Protein AF-A0A4Q9GJF6-F1 (afdb_monomer)

Radius of gyration: 13.7 Å; Cα contacts (8 Å, |Δi|>4): 114; chains: 1; bounding box: 42×32×30 Å

Structure (mmCIF, N/CA/C/O backbone):
data_AF-A0A4Q9GJF6-F1
#
_entry.id   AF-A0A4Q9GJF6-F1
#
loop_
_atom_site.group_PDB
_atom_site.id
_atom_site.type_symbol
_atom_site.label_atom_id
_atom_site.label_alt_id
_atom_site.label_comp_id
_atom_site.label_asym_id
_atom_site.label_entity_id
_atom_site.label_seq_id
_atom_site.pdbx_PDB_ins_code
_atom_site.Cartn_x
_atom_site.Cartn_y
_atom_site.Cartn_z
_atom_site.occupancy
_atom_site.B_iso_or_equiv
_atom_site.auth_seq_id
_atom_site.auth_comp_id
_atom_site.auth_asym_id
_atom_site.auth_atom_id
_atom_site.pdbx_PDB_model_num
ATOM 1 N N . MET A 1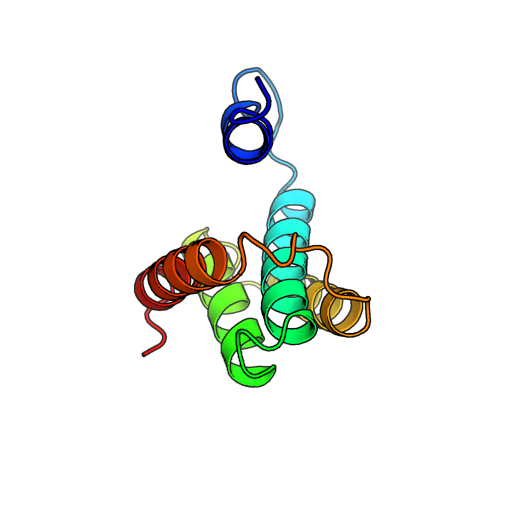 1 ? 27.432 4.027 -2.464 1.00 43.12 1 MET A N 1
ATOM 2 C CA . MET A 1 1 ? 26.893 4.457 -1.155 1.00 43.12 1 MET A CA 1
ATOM 3 C C . MET A 1 1 ? 25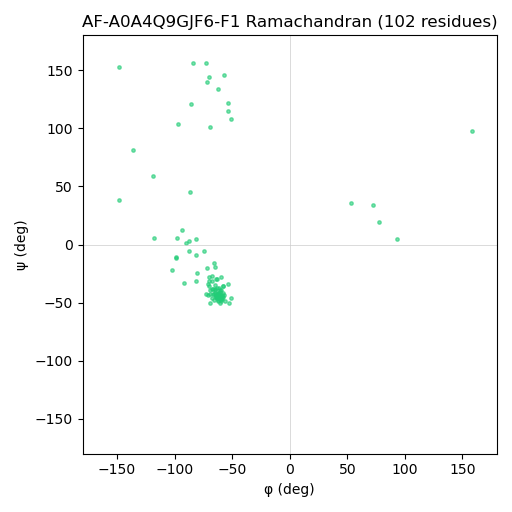.483 5.011 -1.364 1.00 43.12 1 MET A C 1
ATOM 5 O O . MET A 1 1 ? 25.336 6.212 -1.468 1.00 43.12 1 MET A O 1
ATOM 9 N N . TYR A 1 2 ? 24.462 4.155 -1.503 1.00 41.50 2 TYR A N 1
ATOM 10 C CA . TYR A 1 2 ? 23.051 4.575 -1.671 1.00 41.50 2 TYR A CA 1
ATOM 11 C C . TYR A 1 2 ? 22.084 3.547 -1.050 1.00 41.50 2 TYR A C 1
ATOM 13 O O . TYR A 1 2 ? 21.036 3.232 -1.598 1.00 41.50 2 TYR A O 1
ATOM 21 N N . ALA A 1 3 ? 22.455 2.970 0.096 1.00 40.09 3 ALA A N 1
ATOM 22 C CA . ALA A 1 3 ? 21.611 2.012 0.820 1.00 40.09 3 ALA A CA 1
ATOM 23 C C . ALA A 1 3 ? 20.679 2.683 1.852 1.00 40.09 3 ALA A C 1
ATOM 25 O O . ALA A 1 3 ? 19.935 1.999 2.542 1.00 40.09 3 ALA A O 1
ATOM 26 N N . ALA A 1 4 ? 20.704 4.015 1.963 1.00 41.75 4 ALA A N 1
ATOM 27 C CA . ALA A 1 4 ? 20.008 4.737 3.027 1.00 41.75 4 ALA A CA 1
ATOM 28 C C . ALA A 1 4 ? 18.646 5.328 2.617 1.00 41.75 4 ALA A C 1
ATOM 30 O O . ALA A 1 4 ? 17.899 5.758 3.483 1.00 41.75 4 ALA A O 1
ATOM 31 N N . ALA A 1 5 ? 18.276 5.352 1.332 1.00 46.28 5 ALA A N 1
ATOM 32 C CA . ALA A 1 5 ? 17.092 6.106 0.904 1.00 46.28 5 ALA A CA 1
ATOM 33 C C . ALA A 1 5 ? 15.754 5.478 1.347 1.00 46.28 5 ALA A C 1
ATOM 35 O O . ALA A 1 5 ? 14.829 6.207 1.688 1.00 46.28 5 ALA A O 1
ATOM 36 N N . LEU A 1 6 ? 15.654 4.144 1.410 1.00 45.81 6 LEU A N 1
ATOM 37 C CA . LEU A 1 6 ? 14.387 3.482 1.755 1.00 45.81 6 LEU A CA 1
ATOM 38 C C . LEU A 1 6 ? 14.123 3.435 3.272 1.00 45.81 6 LEU A C 1
ATOM 40 O O . LEU A 1 6 ? 12.978 3.523 3.701 1.00 45.81 6 LEU A O 1
ATOM 44 N N . LEU A 1 7 ? 15.180 3.354 4.092 1.00 45.38 7 LEU A N 1
ATOM 45 C CA . LEU A 1 7 ? 15.072 3.385 5.558 1.00 45.38 7 LEU A CA 1
ATOM 46 C C . LEU A 1 7 ? 14.920 4.815 6.109 1.00 45.38 7 LEU A C 1
ATOM 48 O O . LEU A 1 7 ? 14.330 4.998 7.171 1.00 45.38 7 LEU A O 1
ATOM 52 N N . ILE A 1 8 ? 15.388 5.839 5.383 1.00 43.88 8 ILE A N 1
ATOM 53 C CA . ILE A 1 8 ? 15.220 7.248 5.781 1.00 43.88 8 ILE A CA 1
ATOM 54 C C . ILE A 1 8 ? 13.761 7.713 5.651 1.00 43.88 8 ILE A C 1
ATOM 56 O O . ILE A 1 8 ? 13.324 8.527 6.460 1.00 43.88 8 ILE A O 1
ATOM 60 N N . LEU A 1 9 ? 12.971 7.136 4.740 1.00 45.78 9 LEU A N 1
ATOM 61 C CA . LEU A 1 9 ? 11.529 7.417 4.653 1.00 45.78 9 LEU A CA 1
ATOM 62 C C . LEU A 1 9 ? 10.733 6.927 5.878 1.00 45.78 9 LEU A C 1
ATOM 64 O O . LEU A 1 9 ? 9.612 7.374 6.084 1.00 45.78 9 LEU A O 1
ATOM 68 N N . ILE A 1 10 ? 11.313 6.050 6.706 1.00 49.75 10 ILE A N 1
ATOM 69 C CA . ILE A 1 10 ? 10.687 5.530 7.934 1.00 49.75 10 ILE A CA 1
ATOM 70 C C . ILE A 1 10 ? 11.254 6.224 9.191 1.00 49.75 10 ILE A C 1
ATOM 72 O O . ILE A 1 10 ? 10.600 6.254 10.228 1.00 49.75 10 ILE A O 1
ATOM 76 N N . ALA A 1 11 ? 12.455 6.814 9.119 1.00 39.34 11 ALA A N 1
ATOM 77 C CA . ALA A 1 11 ? 13.187 7.293 10.296 1.00 39.34 11 ALA A CA 1
ATOM 78 C C . ALA A 1 11 ? 13.069 8.803 10.595 1.00 39.34 11 ALA A C 1
ATOM 80 O O . ALA A 1 11 ? 13.469 9.224 11.678 1.00 39.34 11 ALA A O 1
ATOM 81 N N . GLN A 1 12 ? 12.530 9.635 9.694 1.00 43.34 12 GLN A N 1
ATOM 82 C CA . GLN A 1 12 ? 12.450 11.091 9.929 1.00 43.34 12 GLN A CA 1
ATOM 83 C C . GLN A 1 12 ? 11.266 11.553 10.800 1.00 43.34 12 GLN A C 1
ATOM 85 O O . GLN A 1 12 ? 11.100 12.747 11.027 1.00 43.34 12 GLN A O 1
ATOM 90 N N . SER A 1 13 ? 10.469 10.644 11.361 1.00 44.09 13 SER A N 1
ATOM 91 C CA . SER A 1 13 ? 9.336 10.991 12.236 1.00 44.09 13 SER A CA 1
ATOM 92 C C . SER A 1 13 ? 9.746 11.159 13.703 1.00 44.09 13 SER A C 1
ATOM 94 O O . SER A 1 13 ? 9.101 10.624 14.598 1.00 44.09 13 SER A O 1
ATOM 96 N N . SER A 1 14 ? 10.842 11.868 13.971 1.00 48.00 14 SER A N 1
ATOM 97 C CA . SER A 1 14 ? 11.297 12.140 15.340 1.00 48.00 14 SER A CA 1
ATOM 98 C C . SER A 1 14 ? 11.714 13.599 15.463 1.00 48.00 14 SER A C 1
ATOM 100 O O . SER A 1 14 ? 12.888 13.897 15.316 1.00 48.00 14 SER A O 1
ATOM 102 N N . GLU A 1 15 ? 10.725 14.480 15.650 1.00 39.84 15 GLU A N 1
ATOM 103 C CA . GLU A 1 15 ? 10.755 15.729 16.441 1.00 39.84 15 GLU A CA 1
ATOM 104 C C . GLU A 1 15 ? 9.639 16.680 15.956 1.00 39.84 15 GLU A C 1
ATOM 106 O O . GLU A 1 15 ? 9.770 17.398 14.971 1.00 39.84 15 GLU A O 1
ATOM 111 N N . GLY A 1 16 ? 8.499 16.684 16.661 1.00 37.16 16 GLY A N 1
ATOM 112 C CA . GLY A 1 16 ? 7.588 17.840 16.679 1.00 37.16 16 GLY A CA 1
ATOM 113 C C . GLY A 1 16 ? 6.420 17.901 15.686 1.00 37.16 16 GLY A C 1
ATOM 114 O O . GLY A 1 16 ? 5.699 18.897 15.696 1.00 37.16 16 GLY A O 1
ATOM 115 N N . ALA A 1 17 ? 6.155 16.878 14.874 1.00 38.41 17 ALA A N 1
ATOM 116 C CA . ALA A 1 17 ? 4.947 16.858 14.051 1.00 38.41 17 ALA A CA 1
ATOM 117 C C . ALA A 1 17 ? 3.775 16.277 14.855 1.00 38.41 17 ALA A C 1
ATOM 119 O O . ALA A 1 17 ? 3.813 15.118 15.265 1.00 38.41 17 ALA A O 1
ATOM 120 N N . ARG A 1 18 ? 2.686 17.039 15.030 1.00 44.72 18 ARG A N 1
ATOM 121 C CA . ARG A 1 18 ? 1.363 16.399 15.048 1.00 44.72 18 ARG A CA 1
ATOM 122 C C . ARG A 1 18 ? 1.336 15.553 13.780 1.00 44.72 18 ARG A C 1
ATOM 124 O O . ARG A 1 18 ? 1.389 16.132 12.699 1.00 44.72 18 ARG A O 1
ATOM 131 N N . HIS A 1 19 ? 1.412 14.231 13.909 1.00 52.62 19 HIS A N 1
ATOM 132 C CA . HIS A 1 19 ? 1.316 13.345 12.759 1.00 52.62 19 HIS A CA 1
ATOM 133 C C . HIS A 1 19 ? 0.022 13.717 12.040 1.00 52.62 19 HIS A C 1
ATOM 135 O O . HIS A 1 19 ? -1.052 13.639 12.631 1.00 52.62 19 HIS A O 1
ATOM 141 N N . ASP A 1 20 ? 0.144 14.229 10.818 1.00 75.56 20 ASP A N 1
ATOM 142 C CA . ASP A 1 20 ? -1.013 14.457 9.974 1.00 75.56 20 ASP A CA 1
ATOM 143 C C . ASP A 1 20 ? -1.530 13.075 9.585 1.00 75.56 20 ASP A C 1
ATOM 145 O O . ASP A 1 20 ? -0.929 12.371 8.770 1.00 75.56 20 ASP A O 1
ATOM 149 N N . ASP A 1 21 ? -2.593 12.650 10.259 1.00 82.31 21 ASP A N 1
ATOM 150 C CA . ASP A 1 21 ? -3.211 11.344 10.063 1.00 82.31 21 ASP A CA 1
ATOM 151 C C . ASP A 1 21 ? -3.562 11.115 8.591 1.00 82.31 21 ASP A C 1
ATOM 153 O O . ASP A 1 21 ? -3.392 10.008 8.079 1.00 82.31 21 ASP A O 1
ATOM 157 N N . ALA A 1 22 ? -3.942 12.179 7.877 1.00 87.56 22 ALA A N 1
ATOM 158 C CA . ALA A 1 22 ? -4.224 12.113 6.453 1.00 87.56 22 ALA A CA 1
ATOM 159 C C . ALA A 1 22 ? -2.974 11.768 5.633 1.00 87.56 22 ALA A C 1
ATOM 161 O O . ALA A 1 22 ? -3.063 10.970 4.702 1.00 87.56 22 ALA A O 1
ATOM 162 N N . ALA A 1 23 ? -1.801 12.301 5.990 1.00 90.38 23 ALA A N 1
ATOM 163 C CA . ALA A 1 23 ? -0.553 11.992 5.294 1.00 90.38 23 ALA A CA 1
ATOM 164 C C . ALA A 1 23 ? -0.167 10.513 5.456 1.00 90.38 23 ALA A C 1
ATOM 166 O O . ALA A 1 23 ? 0.278 9.875 4.500 1.00 90.38 23 ALA A O 1
ATOM 167 N N . VAL A 1 24 ? -0.386 9.940 6.644 1.00 91.31 24 VAL A N 1
ATOM 168 C CA . VAL A 1 24 ? -0.103 8.518 6.888 1.00 91.31 24 VAL A CA 1
ATOM 169 C C . VAL A 1 24 ? -1.074 7.619 6.121 1.00 91.31 24 VAL A C 1
ATOM 171 O O . VAL A 1 24 ? -0.648 6.650 5.491 1.00 91.31 24 VAL A O 1
ATOM 174 N N . LEU A 1 25 ? -2.364 7.961 6.109 1.00 94.62 25 LEU A N 1
ATOM 175 C CA . LEU A 1 25 ? -3.383 7.239 5.341 1.00 94.62 25 LEU A CA 1
ATOM 176 C C . LEU A 1 25 ? -3.114 7.301 3.831 1.00 94.62 25 LEU A C 1
ATOM 178 O O . LEU A 1 25 ? -3.177 6.281 3.144 1.00 94.62 25 LEU A O 1
ATOM 182 N N . GLN A 1 26 ? -2.726 8.468 3.317 1.00 94.94 26 GLN A N 1
ATOM 183 C CA . GLN A 1 26 ? -2.314 8.626 1.922 1.00 94.94 26 GLN A CA 1
ATOM 184 C C . GLN A 1 26 ? -1.078 7.784 1.600 1.00 94.94 26 GLN A C 1
ATOM 186 O O . GLN A 1 26 ? -1.031 7.139 0.555 1.00 94.94 26 GLN A O 1
ATOM 191 N N . GLN A 1 27 ? -0.091 7.733 2.496 1.00 94.62 27 GLN A N 1
ATOM 192 C CA . GLN A 1 27 ? 1.090 6.896 2.299 1.00 94.62 27 GLN A CA 1
ATOM 193 C C . GLN A 1 27 ? 0.734 5.402 2.281 1.00 94.62 27 GLN A C 1
ATOM 195 O O . GLN A 1 27 ? 1.241 4.673 1.428 1.00 94.62 27 GLN A O 1
ATOM 200 N N . LEU A 1 28 ? -0.157 4.944 3.168 1.00 95.38 28 LEU A N 1
ATOM 201 C CA . LEU A 1 28 ? -0.660 3.565 3.158 1.00 95.38 28 LEU A CA 1
ATOM 202 C C . LEU A 1 28 ? -1.367 3.237 1.841 1.00 95.38 28 LEU A C 1
ATOM 204 O O . LEU A 1 28 ? -1.050 2.224 1.215 1.00 95.38 28 LEU A O 1
ATOM 208 N N . GLY A 1 29 ? -2.272 4.113 1.397 1.00 96.62 29 GLY A N 1
ATOM 209 C CA . GLY A 1 29 ? -2.950 3.970 0.112 1.00 96.62 29 GLY A CA 1
ATOM 210 C C . GLY A 1 29 ? -1.957 3.933 -1.047 1.00 96.62 29 GLY A C 1
ATOM 211 O O . GLY A 1 29 ? -1.999 3.024 -1.870 1.00 96.62 29 GLY A O 1
ATOM 212 N N . PHE A 1 30 ? -0.991 4.851 -1.073 1.00 97.19 30 PHE A N 1
ATOM 213 C CA . PHE A 1 30 ? 0.029 4.905 -2.117 1.00 97.19 30 PHE A CA 1
ATOM 214 C C . PHE A 1 30 ? 0.852 3.614 -2.190 1.00 97.19 30 PHE A C 1
ATOM 216 O O . PHE A 1 30 ? 1.030 3.065 -3.275 1.00 97.19 30 PHE A O 1
ATOM 223 N N . ILE A 1 31 ? 1.315 3.095 -1.049 1.00 96.19 31 ILE A N 1
ATOM 224 C CA . ILE A 1 31 ? 2.075 1.839 -0.986 1.00 96.19 31 ILE A CA 1
ATOM 225 C C . ILE A 1 31 ? 1.238 0.666 -1.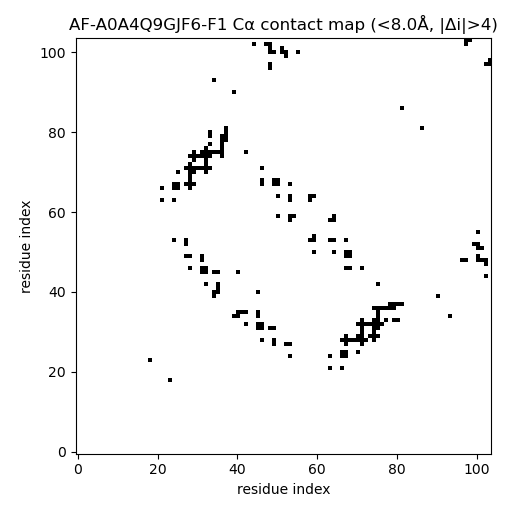513 1.00 96.19 31 ILE A C 1
ATOM 227 O O . ILE A 1 31 ? 1.746 -0.148 -2.284 1.00 96.19 31 ILE A O 1
ATOM 231 N N . ALA A 1 32 ? -0.039 0.589 -1.134 1.00 97.38 32 ALA A N 1
ATOM 232 C CA . ALA A 1 32 ? -0.941 -0.451 -1.618 1.00 97.38 32 ALA A CA 1
ATOM 233 C C . ALA A 1 32 ? -1.176 -0.353 -3.130 1.00 97.38 32 ALA A C 1
ATOM 235 O O . ALA A 1 32 ? -1.058 -1.353 -3.832 1.00 97.38 32 ALA A O 1
ATOM 236 N N . GLY A 1 33 ? -1.418 0.850 -3.653 1.00 97.69 33 GLY A N 1
ATOM 237 C CA . GLY A 1 33 ? -1.557 1.056 -5.092 1.00 97.69 33 GLY A CA 1
ATOM 238 C C . GLY A 1 33 ? -0.279 0.735 -5.866 1.00 97.69 33 GLY A C 1
ATOM 239 O O . GLY A 1 33 ? -0.340 0.122 -6.924 1.00 97.69 33 GLY A O 1
ATOM 240 N N . GLN A 1 34 ? 0.897 1.055 -5.323 1.00 97.81 34 GLN A N 1
ATOM 241 C CA . GLN A 1 34 ? 2.173 0.700 -5.951 1.00 97.81 34 GLN A CA 1
ATOM 242 C C . GLN A 1 34 ? 2.437 -0.810 -5.960 1.00 97.81 34 GLN A C 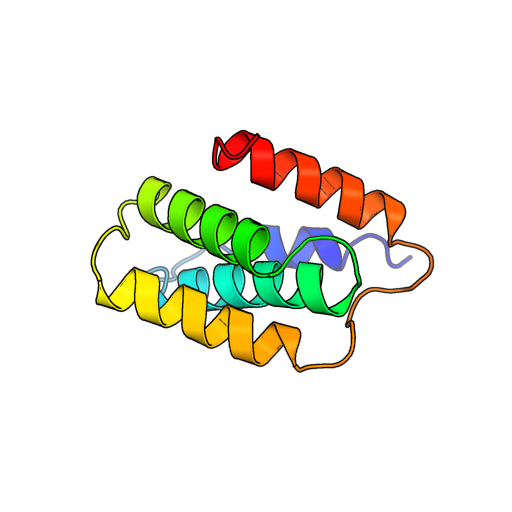1
ATOM 244 O O . GLN A 1 34 ? 3.035 -1.307 -6.911 1.00 97.81 34 GLN A O 1
ATOM 249 N N . ALA A 1 35 ? 1.961 -1.562 -4.963 1.00 97.00 35 ALA A N 1
ATOM 250 C CA . ALA A 1 35 ? 2.020 -3.023 -5.014 1.00 97.00 35 ALA A CA 1
ATOM 251 C C . ALA A 1 35 ? 1.218 -3.576 -6.205 1.00 97.00 35 ALA A C 1
ATOM 253 O O . ALA A 1 35 ? 1.676 -4.497 -6.876 1.00 97.00 35 ALA A O 1
ATOM 254 N N . VAL A 1 36 ? 0.073 -2.968 -6.519 1.00 98.00 36 VAL A N 1
ATOM 255 C CA . VAL A 1 36 ? -0.719 -3.315 -7.708 1.00 98.00 36 VAL A CA 1
ATOM 256 C C . VAL A 1 36 ? 0.005 -2.900 -8.987 1.00 98.00 36 VAL A C 1
ATOM 258 O O . VAL A 1 36 ? 0.202 -3.725 -9.870 1.00 98.00 36 VAL A O 1
ATOM 261 N N . ALA A 1 37 ? 0.462 -1.647 -9.074 1.00 96.94 37 ALA A N 1
ATOM 262 C CA . ALA A 1 37 ? 1.142 -1.119 -10.262 1.00 96.94 37 ALA A CA 1
ATOM 263 C C . ALA A 1 37 ? 2.419 -1.894 -10.634 1.00 96.94 37 ALA A C 1
ATOM 265 O O . ALA A 1 37 ? 2.825 -1.904 -11.794 1.00 96.94 37 ALA A O 1
ATOM 266 N N . CYS A 1 38 ? 3.073 -2.507 -9.646 1.00 95.81 38 CYS A N 1
ATOM 267 C CA . CYS A 1 38 ? 4.278 -3.314 -9.817 1.00 95.81 38 CYS A CA 1
ATOM 268 C C . CYS A 1 38 ? 4.005 -4.821 -9.988 1.00 95.81 38 CYS A C 1
ATOM 270 O O . CYS A 1 38 ? 4.946 -5.608 -9.870 1.00 95.81 38 CYS A O 1
ATOM 272 N N . ASP A 1 39 ? 2.752 -5.233 -10.215 1.00 96.62 39 ASP A N 1
ATOM 273 C CA . ASP A 1 39 ? 2.331 -6.639 -10.329 1.00 96.62 39 ASP A CA 1
ATOM 274 C C . ASP A 1 39 ? 2.762 -7.503 -9.121 1.00 96.62 39 ASP A C 1
ATOM 276 O O . ASP A 1 39 ? 3.151 -8.669 -9.250 1.00 96.62 39 ASP A O 1
ATOM 280 N N . ILE A 1 40 ? 2.752 -6.919 -7.918 1.00 96.25 40 ILE A N 1
ATOM 281 C CA . ILE A 1 40 ? 3.085 -7.605 -6.659 1.00 96.25 40 ILE A CA 1
ATOM 282 C C . ILE A 1 40 ? 1.833 -8.182 -5.995 1.00 96.25 40 ILE A C 1
ATOM 284 O O . ILE A 1 40 ? 1.928 -9.217 -5.335 1.00 96.25 40 ILE A O 1
ATOM 288 N N . GLU A 1 41 ? 0.682 -7.523 -6.137 1.00 96.44 41 GLU A N 1
ATOM 289 C CA . GLU A 1 41 ? -0.558 -7.901 -5.459 1.00 96.44 41 GLU A CA 1
ATOM 290 C C . GLU A 1 41 ? -1.803 -7.565 -6.286 1.00 96.44 41 GLU A C 1
ATOM 292 O O . GLU A 1 41 ? -1.809 -6.615 -7.068 1.00 96.44 41 GLU A O 1
ATOM 297 N N . GLU A 1 42 ? -2.881 -8.316 -6.064 1.00 96.12 42 GLU A N 1
ATOM 298 C CA . GLU A 1 42 ? -4.188 -8.016 -6.646 1.00 96.12 42 GLU A CA 1
ATOM 299 C C . GLU A 1 42 ? -4.826 -6.755 -6.018 1.00 96.12 42 GLU A C 1
ATOM 301 O O . GLU A 1 42 ? -4.718 -6.550 -4.802 1.00 96.12 42 GLU A O 1
ATOM 306 N N . PRO A 1 43 ? -5.555 -5.930 -6.799 1.00 94.69 43 PRO A N 1
ATOM 307 C CA . PRO A 1 43 ? -6.163 -4.687 -6.312 1.00 94.69 43 PRO A CA 1
ATOM 308 C C . PRO A 1 43 ? -6.996 -4.848 -5.036 1.00 94.69 43 PRO A C 1
ATOM 310 O O . PRO A 1 43 ? -6.828 -4.090 -4.078 1.00 94.69 43 PRO A O 1
ATOM 313 N N . ASP A 1 44 ? -7.846 -5.875 -4.994 1.00 94.88 44 ASP A N 1
ATOM 314 C CA . ASP A 1 44 ? -8.751 -6.117 -3.869 1.00 94.88 44 ASP A CA 1
ATOM 315 C C . ASP A 1 44 ? -7.988 -6.492 -2.591 1.00 94.88 44 ASP A C 1
ATOM 317 O O . ASP A 1 44 ? -8.338 -6.057 -1.490 1.00 94.88 44 ASP A O 1
ATOM 321 N N . ILE A 1 45 ? -6.916 -7.280 -2.717 1.00 96.44 45 ILE A N 1
ATOM 322 C CA . ILE A 1 45 ? -6.083 -7.673 -1.577 1.00 96.44 45 ILE A CA 1
ATOM 323 C C . ILE A 1 45 ? -5.279 -6.468 -1.084 1.00 96.44 45 ILE A C 1
ATOM 325 O O . ILE A 1 45 ? -5.236 -6.224 0.124 1.00 96.44 45 ILE A O 1
ATOM 329 N N . ALA A 1 46 ? -4.700 -5.679 -1.989 1.00 96.50 46 ALA A N 1
ATOM 330 C CA . ALA A 1 46 ? -3.960 -4.472 -1.637 1.00 96.50 46 ALA A CA 1
ATOM 331 C C . ALA A 1 46 ? -4.829 -3.459 -0.874 1.00 96.50 46 ALA A C 1
ATOM 333 O O . ALA A 1 46 ? -4.414 -2.967 0.180 1.00 96.50 46 ALA A O 1
ATOM 334 N N . ALA A 1 47 ? -6.060 -3.218 -1.337 1.00 95.62 47 ALA A N 1
ATOM 335 C CA . ALA A 1 47 ? -7.019 -2.354 -0.651 1.00 95.62 47 ALA A CA 1
ATOM 336 C C . ALA A 1 47 ? -7.370 -2.884 0.751 1.00 95.62 47 ALA A C 1
ATOM 338 O O . ALA A 1 47 ? -7.316 -2.135 1.729 1.00 95.62 47 ALA A O 1
ATOM 339 N N . ARG A 1 48 ? -7.649 -4.190 0.883 1.00 96.50 48 ARG A N 1
ATOM 340 C CA . ARG A 1 48 ? -7.936 -4.829 2.183 1.00 96.50 48 ARG A CA 1
ATOM 341 C C . ARG A 1 48 ? -6.772 -4.714 3.162 1.00 96.50 48 ARG A C 1
ATOM 343 O O . ARG A 1 48 ? -7.000 -4.471 4.344 1.00 96.50 48 ARG A O 1
ATOM 350 N N . VAL A 1 49 ? -5.537 -4.885 2.690 1.00 97.06 49 VAL A N 1
ATOM 351 C CA . VAL A 1 49 ? -4.329 -4.714 3.512 1.00 97.06 49 VAL A CA 1
ATOM 352 C C . VAL A 1 49 ? -4.223 -3.275 4.005 1.00 97.06 49 VAL A C 1
ATOM 354 O O . VAL A 1 49 ? -4.01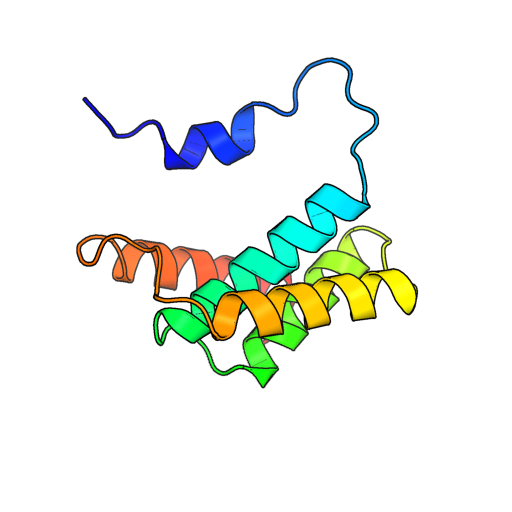2 -3.064 5.197 1.00 97.06 49 VAL A O 1
ATOM 357 N N . ALA A 1 50 ? -4.402 -2.293 3.120 1.00 95.88 50 ALA A N 1
ATOM 358 C CA . ALA A 1 50 ? -4.298 -0.879 3.468 1.00 95.88 50 ALA A CA 1
ATOM 359 C C . ALA A 1 50 ? -5.359 -0.455 4.499 1.00 95.88 50 ALA A C 1
ATOM 361 O O . ALA A 1 50 ? -5.013 0.162 5.506 1.00 95.88 50 ALA A O 1
ATOM 362 N N . ILE A 1 51 ? -6.618 -0.865 4.296 1.00 96.38 51 ILE A N 1
ATOM 363 C CA . ILE A 1 51 ? -7.723 -0.626 5.239 1.00 96.38 51 ILE A CA 1
ATOM 364 C C . ILE A 1 51 ? -7.428 -1.278 6.590 1.00 96.38 51 ILE A C 1
ATOM 366 O O . ILE A 1 51 ? -7.490 -0.619 7.620 1.00 96.38 51 ILE A O 1
ATOM 370 N N . ALA A 1 52 ? -7.045 -2.556 6.608 1.00 96.44 52 ALA A N 1
ATOM 371 C CA . ALA A 1 52 ? -6.780 -3.257 7.861 1.00 96.44 52 ALA A CA 1
ATOM 372 C C . ALA A 1 52 ? -5.592 -2.659 8.638 1.00 96.44 52 ALA A C 1
ATOM 374 O O . ALA A 1 52 ? -5.558 -2.731 9.867 1.00 96.44 52 ALA A O 1
ATOM 375 N N . LEU A 1 53 ? -4.609 -2.069 7.950 1.00 94.44 53 LEU A N 1
ATOM 376 C CA . LEU A 1 53 ? -3.531 -1.324 8.601 1.00 94.44 53 LEU A CA 1
ATOM 377 C C . LEU A 1 53 ? -4.019 0.023 9.151 1.00 94.44 53 LEU A C 1
ATOM 379 O O . LEU A 1 53 ? -3.669 0.343 10.285 1.00 94.44 53 LEU A O 1
ATOM 383 N N . ALA A 1 54 ? -4.846 0.765 8.409 1.00 94.38 54 ALA A N 1
ATOM 384 C CA . ALA A 1 54 ? -5.469 2.003 8.887 1.00 94.38 54 ALA A CA 1
ATOM 385 C C . ALA A 1 54 ? -6.349 1.759 10.129 1.00 94.38 54 ALA A C 1
ATOM 387 O O . ALA A 1 54 ? -6.178 2.422 11.154 1.00 94.38 54 ALA A O 1
ATOM 388 N N . ASP A 1 55 ? -7.190 0.724 10.100 1.00 94.56 55 ASP A N 1
ATOM 389 C CA . ASP A 1 55 ? -8.026 0.314 11.232 1.00 94.56 55 ASP A CA 1
ATOM 390 C C . ASP A 1 55 ? -7.167 0.009 12.477 1.00 94.56 55 ASP A C 1
ATOM 392 O O . ASP A 1 55 ? -7.462 0.465 13.582 1.00 94.56 55 ASP A O 1
ATOM 396 N N . LYS A 1 56 ? -6.035 -0.694 12.313 1.00 92.88 56 LYS A N 1
ATOM 397 C CA . LYS A 1 56 ? -5.093 -0.988 13.417 1.00 92.88 56 LYS A CA 1
ATOM 398 C C . LYS A 1 56 ? -4.414 0.249 14.000 1.00 92.88 56 LYS A C 1
ATOM 400 O O . LYS A 1 56 ? -3.907 0.185 15.119 1.00 92.88 56 LYS A O 1
ATOM 405 N N . MET A 1 57 ? -4.400 1.355 13.266 1.00 90.19 57 MET A N 1
ATOM 406 C CA . MET A 1 57 ? -3.918 2.653 13.735 1.00 90.19 57 MET A CA 1
ATOM 407 C C . MET A 1 57 ? -5.015 3.471 14.438 1.00 90.19 57 MET A C 1
ATOM 409 O O . MET A 1 57 ? -4.760 4.602 14.853 1.00 90.19 57 MET A O 1
ATOM 413 N N . GLY A 1 58 ? -6.222 2.913 14.591 1.00 91.38 58 GLY A N 1
ATOM 414 C CA . GLY A 1 58 ? -7.383 3.620 15.129 1.00 91.38 58 GLY A CA 1
ATOM 415 C C . GLY A 1 58 ? -7.941 4.649 14.145 1.00 91.38 58 GLY A C 1
ATOM 416 O O . GLY A 1 58 ? -8.338 5.736 14.561 1.00 91.38 58 GLY A O 1
ATOM 417 N N . ARG A 1 59 ? -7.866 4.355 12.842 1.00 91.25 59 ARG A N 1
ATOM 418 C CA . ARG A 1 59 ? -8.420 5.155 11.736 1.00 91.25 59 ARG A CA 1
ATOM 419 C C . ARG A 1 59 ? -9.448 4.309 10.984 1.00 91.25 59 ARG A C 1
ATOM 421 O O . ARG A 1 59 ? -9.265 3.991 9.814 1.00 91.25 59 ARG A O 1
ATOM 428 N N . ASP A 1 60 ? -10.466 3.866 11.715 1.00 92.69 60 ASP A N 1
ATOM 429 C CA . ASP A 1 60 ? -11.495 2.919 11.271 1.00 92.69 60 ASP A CA 1
ATOM 430 C C . ASP A 1 60 ? -12.801 3.592 10.819 1.00 92.69 60 ASP A C 1
ATOM 432 O O . ASP A 1 60 ? -13.778 2.909 10.493 1.00 92.69 60 ASP A O 1
ATOM 436 N N . ASP A 1 61 ? -12.821 4.925 10.776 1.00 94.75 61 ASP A N 1
ATOM 437 C CA . ASP A 1 61 ? -13.925 5.695 10.225 1.00 94.75 61 ASP A CA 1
ATOM 438 C C . ASP A 1 61 ? -13.975 5.612 8.690 1.00 94.75 61 ASP A C 1
ATOM 440 O O . ASP A 1 61 ? -12.978 5.358 8.009 1.00 94.75 61 ASP A O 1
ATOM 444 N N . GLU A 1 62 ? -15.167 5.843 8.140 1.00 96.06 62 GLU A N 1
ATOM 445 C CA . GLU A 1 62 ? -15.414 5.714 6.703 1.00 96.06 62 GLU A CA 1
ATOM 446 C C . GLU A 1 62 ? -14.550 6.671 5.871 1.00 96.06 62 GLU A C 1
ATOM 448 O O . GLU A 1 62 ? -14.008 6.265 4.847 1.00 96.06 62 GLU A O 1
ATOM 453 N N . ALA A 1 63 ? -14.335 7.906 6.337 1.00 94.44 63 ALA A N 1
ATOM 454 C CA . ALA A 1 63 ? -13.552 8.892 5.595 1.00 94.44 63 ALA A CA 1
ATOM 455 C C . ALA A 1 63 ? -12.071 8.488 5.510 1.00 94.44 63 ALA A C 1
ATOM 457 O O . ALA A 1 63 ? -11.438 8.644 4.463 1.00 94.44 63 ALA A O 1
ATOM 458 N N . SER A 1 64 ? -11.520 7.918 6.585 1.00 94.00 64 SER A N 1
ATOM 459 C CA . SER A 1 64 ? -10.169 7.351 6.584 1.00 94.00 64 SER A CA 1
ATOM 460 C C . SER A 1 64 ? -10.034 6.200 5.584 1.00 94.00 64 SER A C 1
ATOM 462 O O . SER A 1 64 ? -9.051 6.134 4.840 1.00 94.00 64 SER A O 1
ATOM 464 N N . ARG A 1 65 ? -11.028 5.307 5.519 1.00 95.44 65 ARG A N 1
ATOM 465 C CA . ARG A 1 65 ? -11.038 4.175 4.579 1.00 95.44 65 ARG A CA 1
ATOM 466 C C . ARG A 1 65 ? -11.173 4.630 3.133 1.00 95.44 65 ARG A C 1
ATOM 468 O O . ARG A 1 65 ? -10.394 4.177 2.293 1.00 95.44 65 ARG A O 1
ATOM 475 N N . GLU A 1 66 ? -12.095 5.549 2.854 1.00 96.44 66 GLU A N 1
ATOM 476 C CA . GLU A 1 66 ? -12.256 6.169 1.536 1.00 96.44 66 GLU A CA 1
ATOM 477 C C . GLU A 1 66 ? -10.945 6.818 1.080 1.00 96.44 66 GLU A C 1
ATOM 479 O O . GLU A 1 66 ? -10.462 6.522 -0.013 1.00 96.44 66 GLU A O 1
ATOM 484 N N . LEU A 1 67 ? -10.297 7.611 1.942 1.00 96.06 67 LEU A N 1
ATOM 485 C CA . LEU A 1 67 ? -9.027 8.265 1.620 1.00 96.06 67 LEU A CA 1
ATOM 486 C C . LEU A 1 67 ? -7.933 7.261 1.229 1.00 96.06 67 LEU A C 1
ATOM 488 O O . LEU A 1 67 ? -7.215 7.470 0.242 1.00 96.06 67 LEU A O 1
ATOM 492 N N . VAL A 1 68 ? -7.792 6.173 1.990 1.00 96.44 68 VAL A N 1
ATOM 493 C CA . VAL A 1 68 ? -6.812 5.113 1.707 1.00 96.44 68 VAL A CA 1
ATOM 494 C C . VAL A 1 68 ? -7.113 4.446 0.365 1.00 96.44 68 VAL A C 1
ATOM 496 O O . VAL A 1 68 ? -6.208 4.306 -0.462 1.00 96.44 68 VAL A O 1
ATOM 499 N N . VAL A 1 69 ? -8.370 4.064 0.129 1.00 96.31 69 VAL A N 1
ATOM 500 C CA . VAL A 1 69 ? -8.792 3.368 -1.096 1.00 96.31 69 VAL A CA 1
ATOM 501 C C . VAL A 1 69 ? -8.635 4.263 -2.320 1.00 96.31 69 VAL A C 1
ATOM 503 O O . VAL A 1 69 ? -8.034 3.844 -3.307 1.00 96.31 69 VAL A O 1
ATOM 506 N N . GLU A 1 70 ? -9.097 5.510 -2.265 1.00 97.00 70 GLU A N 1
ATOM 507 C CA . GLU A 1 70 ? -8.941 6.457 -3.371 1.00 97.00 70 GLU A CA 1
ATOM 508 C C . GLU A 1 70 ? -7.473 6.713 -3.709 1.00 97.00 70 GLU A C 1
ATOM 510 O O . GLU A 1 70 ? -7.111 6.850 -4.882 1.00 97.00 70 GLU A O 1
ATOM 515 N N . THR A 1 71 ? -6.619 6.807 -2.689 1.00 97.69 71 THR A N 1
ATOM 516 C CA . THR A 1 71 ? -5.183 6.999 -2.902 1.00 97.69 71 THR A CA 1
ATOM 517 C C . THR A 1 71 ? -4.555 5.747 -3.513 1.00 97.69 71 THR A C 1
ATOM 519 O O . THR A 1 71 ? -3.739 5.866 -4.428 1.00 97.69 71 THR A O 1
ATOM 522 N N . ALA A 1 72 ? -4.977 4.552 -3.086 1.00 97.31 72 ALA A N 1
ATOM 523 C CA . ALA A 1 72 ? -4.533 3.289 -3.671 1.00 97.31 72 ALA A CA 1
ATOM 524 C C . ALA A 1 72 ? -4.948 3.146 -5.137 1.00 97.31 72 ALA A C 1
ATOM 526 O O . ALA A 1 72 ? -4.109 2.812 -5.969 1.00 97.31 72 ALA A O 1
ATOM 527 N N . LEU A 1 73 ? -6.194 3.476 -5.483 1.00 96.31 73 LEU A N 1
ATOM 528 C CA . LEU A 1 73 ? -6.674 3.450 -6.869 1.00 96.31 73 LEU A CA 1
ATOM 529 C C . LEU A 1 73 ? -5.884 4.414 -7.759 1.00 96.31 73 LEU A C 1
ATOM 531 O O . LEU A 1 73 ? -5.462 4.045 -8.856 1.00 96.31 73 LEU A O 1
ATOM 535 N N . ARG A 1 74 ? -5.627 5.634 -7.270 1.00 97.12 74 ARG A N 1
ATOM 536 C CA . ARG A 1 74 ? -4.794 6.614 -7.982 1.00 97.12 74 ARG A CA 1
ATOM 537 C C . ARG A 1 74 ? -3.373 6.096 -8.198 1.00 97.12 74 ARG A C 1
ATOM 539 O O . ARG A 1 74 ? -2.865 6.186 -9.310 1.00 97.12 74 ARG A O 1
ATOM 546 N N . ALA A 1 75 ? -2.750 5.535 -7.164 1.00 96.25 75 ALA A N 1
ATOM 547 C CA . ALA A 1 75 ? -1.386 5.020 -7.243 1.00 96.25 75 ALA A CA 1
ATOM 548 C C . ALA A 1 75 ? -1.265 3.743 -8.094 1.00 96.25 75 ALA A C 1
ATOM 550 O O . ALA A 1 75 ? -0.239 3.569 -8.744 1.00 96.25 75 ALA A O 1
ATOM 551 N N . ALA A 1 76 ? -2.294 2.892 -8.138 1.00 96.44 76 ALA A N 1
ATOM 552 C CA . ALA A 1 76 ? -2.339 1.698 -8.988 1.00 96.44 76 ALA A CA 1
ATOM 553 C C . ALA A 1 76 ? -2.401 2.030 -10.487 1.00 96.44 76 ALA A C 1
ATOM 555 O O . ALA A 1 76 ? -1.930 1.254 -11.312 1.00 96.44 76 ALA A O 1
ATOM 556 N N . ALA A 1 77 ? -2.955 3.193 -10.844 1.00 96.69 77 ALA A N 1
ATOM 557 C CA . ALA A 1 77 ? -2.986 3.684 -12.221 1.00 96.69 77 ALA A CA 1
ATOM 558 C C . ALA A 1 77 ? -1.670 4.355 -12.666 1.00 96.69 77 ALA A C 1
ATOM 560 O O . ALA A 1 77 ? -1.516 4.698 -13.840 1.00 96.69 77 ALA A O 1
ATOM 561 N N . MET A 1 78 ? -0.731 4.587 -11.745 1.00 94.88 78 MET A N 1
ATOM 562 C CA . MET A 1 78 ? 0.586 5.140 -12.063 1.00 94.88 78 MET A CA 1
ATOM 563 C C . MET A 1 78 ? 1.543 4.028 -12.514 1.00 94.88 78 MET A C 1
ATOM 565 O O . MET A 1 78 ? 1.369 2.876 -12.123 1.00 94.88 78 MET A O 1
ATOM 569 N N . PRO A 1 79 ? 2.603 4.346 -13.281 1.00 95.88 79 PRO A N 1
ATOM 570 C CA . PRO A 1 79 ? 3.682 3.396 -13.518 1.00 95.88 79 PRO A CA 1
ATOM 571 C C . PRO A 1 79 ? 4.304 2.923 -12.200 1.00 95.88 79 PRO A C 1
ATOM 573 O O . PRO A 1 79 ? 4.434 3.706 -11.255 1.00 95.88 79 PRO A O 1
ATOM 576 N N . CYS A 1 80 ? 4.735 1.662 -12.166 1.00 94.31 80 CYS A N 1
ATOM 577 C CA . CYS A 1 80 ? 5.498 1.119 -11.049 1.00 94.31 80 CYS A CA 1
ATOM 578 C C . CYS A 1 80 ? 6.724 1.999 -10.745 1.00 94.31 80 CYS A C 1
ATOM 580 O O . CYS A 1 80 ? 7.584 2.203 -11.604 1.00 94.31 80 CYS A O 1
ATOM 582 N N . ALA A 1 81 ? 6.813 2.506 -9.513 1.00 91.94 81 ALA A N 1
ATOM 583 C CA . ALA A 1 81 ? 7.926 3.336 -9.050 1.00 91.94 81 ALA A CA 1
ATOM 584 C C . ALA A 1 81 ? 9.099 2.516 -8.480 1.00 91.94 81 ALA A C 1
ATOM 586 O O . ALA A 1 81 ? 10.133 3.083 -8.119 1.00 91.94 81 ALA A O 1
ATOM 587 N N . ALA A 1 82 ? 8.947 1.194 -8.358 1.00 89.75 82 ALA A N 1
ATOM 588 C CA . ALA A 1 82 ? 9.982 0.329 -7.814 1.00 89.75 82 ALA A CA 1
ATOM 589 C C . ALA A 1 82 ? 11.164 0.161 -8.788 1.00 89.75 82 ALA A C 1
ATOM 591 O O . ALA A 1 82 ? 10.954 -0.051 -9.985 1.00 89.75 82 ALA A O 1
ATOM 592 N N . PRO A 1 83 ? 12.414 0.161 -8.290 1.00 88.56 83 PRO A N 1
ATOM 593 C CA . PRO A 1 83 ? 13.557 -0.278 -9.078 1.00 88.56 83 PRO A CA 1
ATOM 594 C C . PRO A 1 83 ? 13.389 -1.758 -9.464 1.00 88.56 83 PRO A C 1
ATOM 596 O O . PRO A 1 83 ? 13.080 -2.575 -8.587 1.00 88.56 83 PRO A O 1
ATOM 599 N N . PRO A 1 84 ? 13.618 -2.141 -10.733 1.00 86.12 84 PRO A N 1
ATOM 600 C CA . PRO A 1 84 ? 13.387 -3.512 -11.191 1.00 86.12 84 PRO A CA 1
ATOM 601 C C . PRO A 1 84 ? 14.284 -4.540 -10.484 1.00 86.12 84 PRO A C 1
ATOM 603 O O . PRO A 1 84 ? 13.869 -5.676 -10.273 1.00 86.12 84 PRO A O 1
ATOM 606 N N . ASP A 1 85 ? 15.483 -4.145 -10.052 1.00 93.00 85 ASP A N 1
ATOM 607 C CA . ASP A 1 85 ? 16.438 -4.982 -9.317 1.00 93.00 85 ASP A CA 1
ATOM 608 C C . ASP A 1 85 ? 16.054 -5.230 -7.846 1.00 93.00 85 ASP A C 1
ATOM 610 O O . ASP A 1 85 ? 16.720 -6.008 -7.163 1.00 93.00 85 ASP A O 1
ATOM 614 N N . ARG A 1 86 ? 14.982 -4.599 -7.346 1.00 90.31 86 ARG A N 1
ATOM 615 C CA . ARG A 1 86 ? 14.532 -4.712 -5.946 1.00 90.31 86 ARG A CA 1
ATOM 616 C C . ARG A 1 86 ? 13.140 -5.307 -5.763 1.00 90.31 86 ARG A C 1
ATOM 618 O O . ARG A 1 86 ? 12.654 -5.367 -4.634 1.00 90.31 86 ARG A O 1
ATOM 625 N N . LEU A 1 87 ? 12.495 -5.774 -6.831 1.00 90.94 87 LEU A N 1
ATOM 626 C CA . LEU A 1 87 ? 11.125 -6.294 -6.752 1.00 90.94 87 LEU A CA 1
ATOM 627 C C . LEU A 1 87 ? 10.981 -7.459 -5.759 1.00 90.94 87 LEU A C 1
ATOM 629 O O . LEU A 1 87 ? 9.987 -7.520 -5.041 1.00 90.94 87 LEU A O 1
ATOM 633 N N . ASP A 1 88 ? 11.978 -8.336 -5.639 1.00 92.50 88 ASP A N 1
ATOM 634 C CA . ASP A 1 88 ? 11.922 -9.463 -4.694 1.00 92.50 88 ASP A CA 1
ATOM 635 C C . ASP A 1 88 ? 12.018 -9.025 -3.222 1.00 92.50 88 ASP A C 1
ATOM 637 O O . ASP A 1 88 ? 11.335 -9.575 -2.348 1.00 92.50 88 ASP A O 1
ATOM 641 N N . GLU A 1 89 ? 12.810 -7.987 -2.938 1.00 91.06 89 GLU A N 1
ATOM 642 C CA . GLU A 1 89 ? 12.872 -7.361 -1.612 1.00 91.06 89 GLU A CA 1
ATOM 643 C C . GLU A 1 89 ? 11.516 -6.730 -1.264 1.00 91.06 89 GLU A C 1
ATOM 645 O O . GLU A 1 89 ? 10.982 -6.941 -0.172 1.00 91.06 89 GLU A O 1
ATOM 650 N N . ILE A 1 90 ? 10.912 -6.026 -2.225 1.00 90.00 90 ILE A N 1
ATOM 651 C CA . ILE A 1 90 ? 9.614 -5.367 -2.051 1.00 90.00 90 ILE A CA 1
ATOM 652 C C . ILE A 1 90 ? 8.499 -6.399 -1.854 1.00 90.00 90 ILE A C 1
ATOM 654 O O . ILE A 1 90 ? 7.693 -6.233 -0.940 1.00 90.00 90 ILE A O 1
ATOM 658 N N . ARG A 1 91 ? 8.479 -7.504 -2.614 1.00 93.88 91 ARG A N 1
ATOM 659 C CA . ARG A 1 91 ? 7.538 -8.625 -2.401 1.00 93.88 91 ARG A CA 1
ATOM 660 C C . ARG A 1 91 ? 7.656 -9.208 -0.996 1.00 93.88 91 ARG A C 1
ATOM 662 O O . ARG A 1 91 ? 6.648 -9.480 -0.342 1.00 93.88 91 ARG A O 1
ATOM 669 N N . THR A 1 92 ? 8.882 -9.366 -0.502 1.00 93.50 92 THR A N 1
ATOM 670 C CA . THR A 1 92 ? 9.127 -9.852 0.863 1.00 93.50 92 THR A CA 1
ATOM 671 C C . THR A 1 92 ? 8.589 -8.867 1.903 1.00 93.50 92 THR A C 1
ATOM 673 O O . THR A 1 92 ? 7.891 -9.271 2.839 1.00 93.50 92 THR A O 1
ATOM 676 N N . GLY A 1 93 ? 8.847 -7.570 1.717 1.00 91.69 93 GLY A N 1
ATOM 677 C CA . GLY A 1 93 ? 8.277 -6.506 2.546 1.00 91.69 93 GLY A CA 1
ATOM 678 C C . GLY A 1 93 ? 6.745 -6.504 2.519 1.00 91.69 93 GLY A C 1
ATOM 679 O O . GLY A 1 93 ? 6.107 -6.447 3.572 1.00 91.69 93 GLY A O 1
ATOM 680 N N . TRP A 1 94 ? 6.146 -6.673 1.340 1.00 94.31 94 TRP A N 1
ATOM 681 C CA . TRP A 1 94 ? 4.698 -6.759 1.158 1.00 94.31 94 TRP A CA 1
ATOM 682 C C . TRP A 1 94 ? 4.078 -7.936 1.920 1.00 94.31 94 TRP A C 1
ATOM 684 O O . TRP A 1 94 ? 3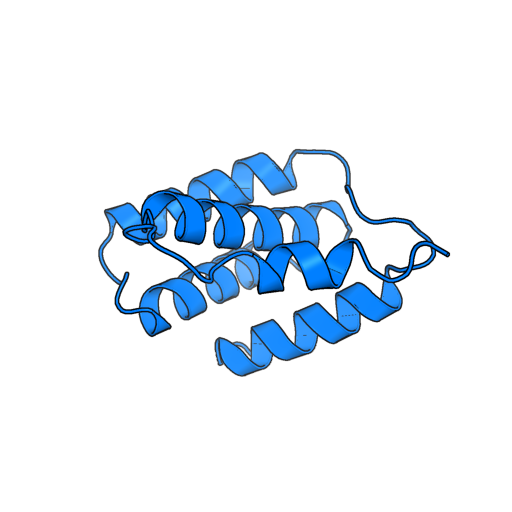.108 -7.759 2.659 1.00 94.31 94 TRP A O 1
ATOM 694 N N . SER A 1 95 ? 4.695 -9.120 1.857 1.00 93.69 95 SER A N 1
ATOM 6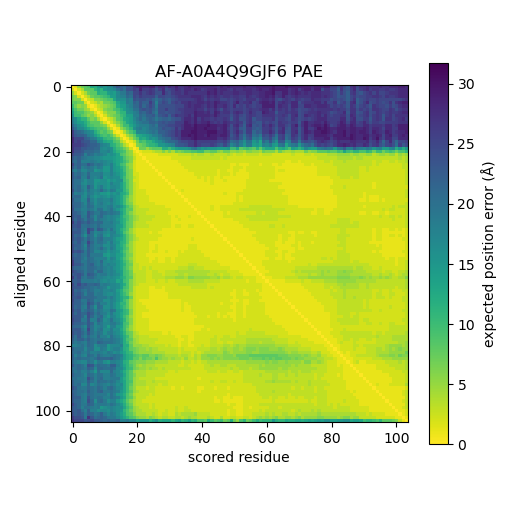95 C CA . SER A 1 95 ? 4.273 -10.294 2.638 1.00 93.69 95 SER A CA 1
ATOM 696 C C . SER A 1 95 ? 4.271 -10.031 4.154 1.00 93.69 95 SER A C 1
ATOM 698 O O . SER A 1 95 ? 3.399 -10.506 4.890 1.00 93.69 95 SER A O 1
ATOM 700 N N . VAL A 1 96 ? 5.216 -9.231 4.662 1.00 94.12 96 VAL A N 1
ATOM 701 C CA . VAL A 1 96 ? 5.205 -8.794 6.069 1.00 94.12 96 VAL A CA 1
ATOM 702 C C . VAL A 1 96 ? 4.010 -7.879 6.351 1.00 94.12 96 VAL A C 1
ATOM 704 O O . VAL A 1 96 ? 3.353 -8.058 7.379 1.00 94.12 96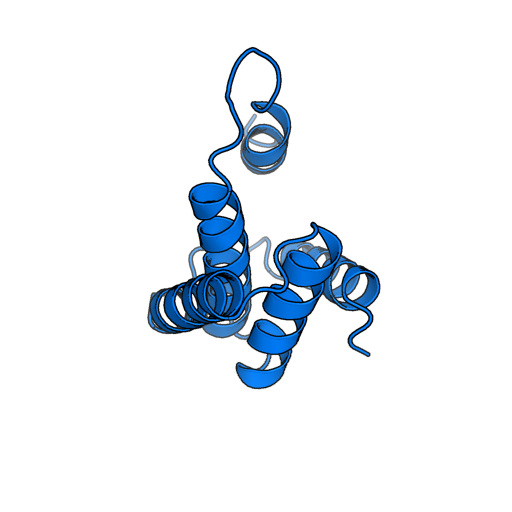 VAL A O 1
ATOM 707 N N . MET A 1 97 ? 3.692 -6.939 5.457 1.00 93.44 97 MET A N 1
ATOM 708 C CA . MET A 1 97 ? 2.538 -6.045 5.622 1.00 93.44 97 MET A CA 1
ATOM 709 C C . MET A 1 97 ? 1.208 -6.802 5.600 1.00 93.44 97 MET A C 1
ATOM 711 O O . MET A 1 97 ? 0.399 -6.587 6.499 1.00 93.44 97 MET A O 1
ATOM 715 N N . ARG A 1 98 ? 1.019 -7.760 4.681 1.00 94.69 98 ARG A N 1
ATOM 716 C CA . ARG A 1 98 ? -0.154 -8.660 4.657 1.00 94.69 98 ARG A CA 1
ATOM 717 C C . ARG A 1 98 ? -0.376 -9.365 5.988 1.00 94.69 98 ARG A C 1
ATOM 719 O O . ARG A 1 98 ? -1.461 -9.302 6.565 1.00 94.69 98 ARG A O 1
ATOM 726 N N . ARG A 1 99 ? 0.682 -9.978 6.529 1.00 94.75 99 ARG A N 1
ATOM 727 C CA . ARG A 1 99 ? 0.621 -10.658 7.832 1.00 94.75 99 ARG A CA 1
ATOM 728 C C . ARG A 1 99 ? 0.284 -9.694 8.963 1.00 94.75 99 ARG A C 1
ATOM 730 O O . ARG A 1 99 ? -0.533 -10.022 9.817 1.00 94.75 99 ARG A O 1
ATOM 737 N N . ARG A 1 100 ? 0.865 -8.490 8.957 1.00 92.81 100 ARG A N 1
ATOM 738 C CA . ARG A 1 100 ? 0.529 -7.441 9.934 1.00 92.81 100 ARG A CA 1
ATOM 739 C C . ARG A 1 100 ? -0.910 -6.966 9.797 1.00 92.81 100 ARG A C 1
ATOM 741 O O . ARG A 1 100 ? -1.521 -6.693 10.822 1.00 92.81 100 ARG A O 1
ATOM 748 N N . ALA A 1 101 ? -1.458 -6.920 8.590 1.00 92.81 101 ALA A N 1
ATOM 749 C CA . ALA A 1 101 ? -2.861 -6.623 8.331 1.00 92.81 101 ALA A CA 1
ATOM 750 C C . ALA A 1 101 ? -3.797 -7.777 8.738 1.00 92.81 101 ALA A C 1
ATOM 752 O O . ALA A 1 101 ? -4.972 -7.549 8.997 1.00 92.81 101 ALA A O 1
ATOM 753 N N . GLY A 1 102 ? -3.282 -9.005 8.868 1.00 94.06 102 GLY A N 1
ATOM 754 C CA . GLY A 1 102 ? -4.096 -10.202 9.103 1.00 94.06 102 GLY A CA 1
ATOM 755 C C . GLY A 1 102 ? -4.790 -10.716 7.838 1.00 94.06 102 GLY A C 1
ATOM 756 O O . GLY A 1 102 ? -5.769 -11.450 7.935 1.00 94.06 102 GLY A O 1
ATOM 757 N N . VAL A 1 103 ? -4.297 -10.325 6.660 1.00 89.94 103 VAL A N 1
ATOM 758 C CA . VAL A 1 103 ? -4.811 -10.755 5.356 1.00 89.94 103 VAL A CA 1
ATOM 759 C C . VAL A 1 103 ? -3.945 -11.917 4.863 1.00 89.94 103 VAL A C 1
ATOM 761 O O . VAL A 1 103 ? -2.804 -11.705 4.446 1.00 89.94 103 VAL A O 1
ATOM 764 N N . ASN A 1 104 ? -4.480 -13.138 4.962 1.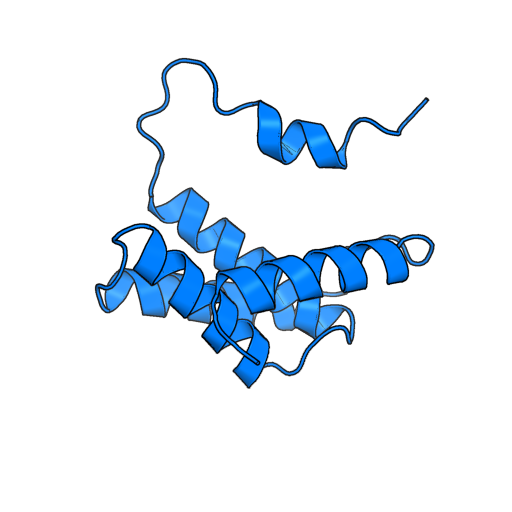00 76.44 104 ASN A N 1
ATOM 765 C CA . ASN A 1 104 ? -3.854 -14.361 4.446 1.00 76.44 104 ASN A CA 1
ATOM 766 C C . ASN A 1 104 ? -4.328 -14.652 3.031 1.00 76.44 104 ASN A C 1
ATOM 768 O O . ASN A 1 104 ? -5.553 -14.587 2.797 1.00 76.44 104 ASN A O 1
#

pLDDT: mean 84.71, std 19.77, range [37.16, 98.0]

Secondary structure (DSSP, 8-state):
---SHHHHHHH---SS----HHHHHHHHHHHHHHHHHTTSS-HHHHHHHHHHHHHHTT--SHHHHHHHHHHHHHHHTSPP-S-GGGHHHHHHHHHHHHHHHT--

Foldseek 3Di:
DPPCPVVVVVPPPPDDDPPPLLVVLLVLLLLLLLCLLVVLDDLVLSLLLSQLVCVVVVNNDPVSSVSSSVSSVVNVPDHRPDDPVCVVVSSVVVVVSCVVSVND

Solvent-accessible surface area (backbone atoms only — not comparable to full-atom values): 5812 Å² total; per-residue (Å²): 143,80,86,56,68,76,60,48,78,72,62,73,86,76,82,89,70,81,75,55,64,66,60,54,36,38,49,41,6,33,54,28,7,35,34,33,32,58,75,68,42,56,66,71,57,27,46,52,31,34,43,39,45,36,37,74,72,74,41,70,49,69,68,50,42,50,47,19,44,55,31,14,57,57,30,34,74,38,80,49,83,69,61,83,94,43,50,70,61,49,49,54,51,48,54,52,50,26,58,73,32,68,55,126

Mean predicted aligned error: 8.41 Å

Organism: NCBI:txid2528245

Sequence (104 aa):
MYAAALLILIAQSSEGARHDDAAVLQQLGFIAGQAVACDIEEPDIAARVAIALADKMGRDDEASRELVVETALRAAAMPCAAPPDRLDEIRTGWSVMRRRAGVN